Protein AF-A0A2H0VWZ8-F1 (afdb_monomer)

Sequence (139 aa):
MQAVLRQTRISPKKANLIAGLVRGKNVNEALNLLKFTPKKGAAILAKVIKSAAANATNNFKQDKSTLYIKEIIVTEGATYKRSMPASRGRTHPILKRNSHITVKVDVKISEDKKKKVAKKEAVAEEKAEKVEKEELTTN

Nearest PDB structures (foldseek):
  6buw-assembly1_RW  TM=9.656E-01  e=3.392E-14  Thermus thermophilus HB8
  7asm-assembly1_Q  TM=9.830E-01  e=4.281E-13  Staphylococcus aureus
  8rdw-assembly1_RF  TM=9.726E-01  e=4.844E-13  Psychrobacter urativorans
  8cvm-assembly1_r  TM=9.765E-01  e=7.945E-13  Cutibacterium acnes
  6eri-assembly1_AS  TM=9.591E-01  e=6.818E-11  Spinacia oleracea

pLDDT: mean 86.85, std 14.32, range [47.28, 97.06]

Secondary structure (DSSP, 8-state):
-EEEEEEESS-HHHHHHHHHHHTTSBHHHHHHHHHH--SHHHHHHHHHHHHHHHHHHHHH---TTTEEEEEEEEEE---EEEEEE-STT-EEEEEE--EEEEEEEEE---HHHHHHHHHHHHHHHHHHHHHHHHHTT--

Foldseek 3Di:
DKFKDPFAQDALVLLVVLQVVQAFAQLVVLLVVLVPDPGPSSVVVNVRSVVQLVCCCPPVVDDSRQKGWHDKDKAKDDWDWDWDADPPRDIDIDIRITIMIMTDIDGHDPVVVVVVVVVVVVVVVVVVVVVVVVVVVPD

Solvent-accessible surface area (backbone atoms only — not comparable to full-atom values): 7715 Å² total; per-residue (Å²): 84,70,31,76,50,72,73,37,94,40,46,34,70,66,39,44,61,56,47,62,78,37,50,69,32,43,46,66,60,34,46,56,55,31,72,73,42,97,48,77,49,28,63,54,48,45,53,48,52,51,48,26,52,51,52,34,31,72,78,66,70,46,60,67,88,48,28,24,27,70,43,69,50,62,41,80,36,77,61,46,81,41,82,39,85,44,80,92,88,38,72,46,81,45,73,55,45,14,13,28,42,40,39,31,39,42,73,63,77,54,68,68,58,55,54,51,50,54,52,50,53,53,55,48,53,60,48,52,59,50,54,60,57,56,64,70,71,75,117

Radius of gyration: 25.11 Å; Cα contacts (8 Å, |Δi|>4): 203; chains: 1; bounding box: 51×55×80 Å

Structure (mmCIF, N/CA/C/O backbone):
data_AF-A0A2H0VWZ8-F1
#
_entry.id   AF-A0A2H0VWZ8-F1
#
loop_
_atom_site.group_PDB
_atom_site.id
_atom_site.type_symbol
_atom_site.label_atom_id
_atom_site.label_alt_id
_atom_site.label_comp_id
_atom_site.label_asym_id
_atom_site.label_entity_id
_atom_site.label_seq_id
_atom_site.pdbx_PDB_ins_code
_atom_site.Cartn_x
_atom_site.Cartn_y
_atom_site.Cartn_z
_atom_site.occupancy
_atom_site.B_iso_or_equiv
_atom_site.auth_seq_id
_atom_site.auth_comp_id
_atom_site.auth_asym_id
_atom_site.auth_atom_id
_atom_site.pdbx_PDB_model_num
ATOM 1 N N . MET A 1 1 ? -2.639 4.530 14.024 1.00 86.56 1 MET A N 1
ATOM 2 C CA . MET A 1 1 ? -1.541 3.531 14.010 1.00 86.56 1 MET A CA 1
ATOM 3 C C . MET A 1 1 ? -1.037 3.314 12.586 1.00 86.56 1 MET A C 1
ATOM 5 O O . MET A 1 1 ? -1.824 3.480 11.662 1.00 86.56 1 MET A O 1
ATOM 9 N N . GLN A 1 2 ? 0.239 2.959 12.384 1.00 91.81 2 GLN A N 1
AT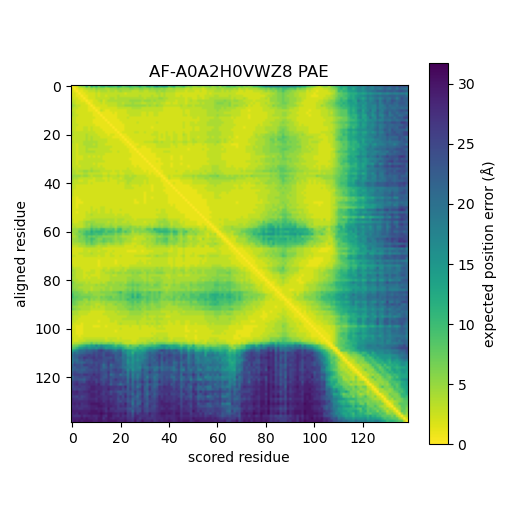OM 10 C CA . GLN A 1 2 ? 0.797 2.726 11.044 1.00 91.81 2 GLN A CA 1
ATOM 11 C C . GLN A 1 2 ? 1.554 1.398 10.917 1.00 91.81 2 GLN A C 1
ATOM 13 O O . GLN A 1 2 ? 2.119 0.901 11.888 1.00 91.81 2 GLN A O 1
ATOM 18 N N . ALA A 1 3 ? 1.588 0.849 9.704 1.00 95.94 3 ALA A N 1
ATOM 19 C CA . ALA A 1 3 ? 2.473 -0.242 9.306 1.00 95.94 3 ALA A CA 1
ATOM 20 C C . ALA A 1 3 ? 3.151 0.105 7.979 1.00 95.94 3 ALA A C 1
ATOM 22 O O . ALA A 1 3 ? 2.522 0.662 7.075 1.00 95.94 3 ALA A O 1
ATOM 23 N N . VAL A 1 4 ? 4.436 -0.229 7.867 1.00 96.12 4 VAL A N 1
ATOM 24 C CA . VAL A 1 4 ? 5.256 0.085 6.695 1.00 96.12 4 VAL A CA 1
ATOM 25 C C . VAL A 1 4 ? 5.865 -1.197 6.149 1.00 96.12 4 VAL A C 1
ATOM 27 O O . VAL A 1 4 ? 6.502 -1.949 6.880 1.00 96.12 4 VAL A O 1
ATOM 30 N N . LEU A 1 5 ? 5.712 -1.417 4.847 1.00 96.00 5 LEU A N 1
ATOM 31 C CA . LEU A 1 5 ? 6.407 -2.459 4.104 1.00 96.00 5 LEU A CA 1
ATOM 32 C C . LEU A 1 5 ? 7.390 -1.808 3.136 1.00 96.00 5 LEU A C 1
ATOM 34 O O . LEU A 1 5 ? 6.997 -1.044 2.250 1.00 96.00 5 LEU A O 1
ATOM 38 N N . ARG A 1 6 ? 8.678 -2.109 3.302 1.00 94.69 6 ARG A N 1
ATOM 39 C CA . ARG A 1 6 ? 9.750 -1.508 2.508 1.00 94.69 6 ARG A CA 1
ATOM 40 C C . ARG A 1 6 ? 10.276 -2.458 1.422 1.00 94.69 6 ARG A C 1
ATOM 42 O O . ARG A 1 6 ? 10.174 -3.670 1.563 1.00 94.69 6 ARG A O 1
ATOM 49 N N . GLN A 1 7 ? 10.780 -1.891 0.317 1.00 93.94 7 GLN A N 1
ATOM 50 C CA . GLN A 1 7 ? 11.390 -2.613 -0.816 1.00 93.94 7 GLN A CA 1
ATOM 51 C C . GLN A 1 7 ? 10.532 -3.762 -1.385 1.00 93.94 7 GLN A C 1
ATOM 53 O O . GLN A 1 7 ? 11.004 -4.859 -1.676 1.00 93.94 7 GLN A O 1
ATOM 58 N N . THR A 1 8 ? 9.246 -3.502 -1.614 1.00 94.56 8 THR A N 1
ATOM 59 C CA . THR A 1 8 ? 8.366 -4.488 -2.249 1.00 94.56 8 THR A CA 1
ATOM 60 C C . THR A 1 8 ? 8.628 -4.565 -3.753 1.00 94.56 8 THR A C 1
ATOM 62 O O . THR A 1 8 ? 8.635 -3.545 -4.441 1.00 94.56 8 THR A O 1
ATOM 65 N N . ARG A 1 9 ? 8.754 -5.787 -4.291 1.00 92.50 9 ARG A N 1
ATOM 66 C CA . ARG A 1 9 ? 8.909 -6.072 -5.733 1.00 92.50 9 ARG A CA 1
ATOM 67 C C . ARG A 1 9 ? 7.593 -5.909 -6.507 1.00 92.50 9 ARG A C 1
ATOM 69 O O . ARG A 1 9 ? 7.036 -6.872 -7.049 1.00 92.50 9 ARG A O 1
ATOM 76 N N . ILE A 1 10 ? 7.088 -4.679 -6.545 1.00 94.62 10 ILE A N 1
ATOM 77 C CA . ILE A 1 10 ? 5.944 -4.243 -7.345 1.00 94.62 10 ILE A CA 1
ATOM 78 C C . ILE A 1 10 ? 6.145 -2.784 -7.774 1.00 94.62 10 ILE A C 1
ATOM 80 O O . ILE A 1 10 ? 6.753 -1.989 -7.066 1.00 94.62 10 ILE A O 1
ATOM 84 N N . SER A 1 11 ? 5.637 -2.429 -8.956 1.00 94.75 11 SER A N 1
ATOM 85 C CA . SER A 1 11 ? 5.651 -1.034 -9.397 1.00 94.75 11 SER A CA 1
ATOM 86 C C . SER A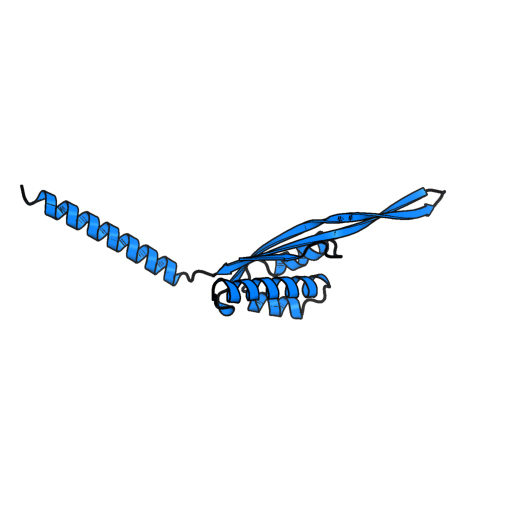 1 11 ? 4.661 -0.208 -8.561 1.00 94.75 11 SER A C 1
ATOM 88 O O . SER A 1 11 ? 3.520 -0.659 -8.394 1.00 94.75 11 SER A O 1
ATOM 90 N N . PRO A 1 12 ? 5.032 1.015 -8.132 1.00 95.75 12 PRO A N 1
ATOM 91 C CA . PRO A 1 12 ? 4.151 1.897 -7.366 1.00 95.75 12 PRO A CA 1
ATOM 92 C C . PRO A 1 12 ? 2.790 2.115 -8.032 1.00 95.75 12 PRO A C 1
ATOM 94 O O . PRO A 1 12 ? 1.765 2.031 -7.367 1.00 95.75 12 PRO A O 1
ATOM 97 N N . LYS A 1 13 ? 2.751 2.281 -9.363 1.00 95.00 13 LYS A N 1
ATOM 98 C CA . LYS A 1 13 ? 1.500 2.479 -10.119 1.00 95.00 13 LYS A CA 1
ATOM 99 C C . LYS A 1 13 ? 0.530 1.300 -9.971 1.00 95.00 13 LYS A C 1
ATOM 101 O O . LYS A 1 13 ? -0.659 1.500 -9.748 1.00 95.00 13 LYS A O 1
ATOM 106 N N . LYS A 1 14 ? 1.039 0.064 -10.048 1.00 94.25 14 LYS A N 1
ATOM 107 C CA . LYS A 1 14 ? 0.217 -1.155 -9.932 1.00 94.25 14 LYS A CA 1
ATOM 108 C C . LYS A 1 14 ? -0.306 -1.362 -8.508 1.00 94.25 14 LYS A C 1
ATOM 110 O O . LYS A 1 14 ? -1.414 -1.858 -8.340 1.00 94.25 14 LYS A O 1
ATOM 115 N N . ALA A 1 15 ? 0.484 -0.996 -7.500 1.00 95.75 15 ALA A N 1
ATOM 116 C CA . ALA A 1 15 ? 0.056 -1.047 -6.106 1.00 95.75 15 ALA A CA 1
ATOM 117 C C . ALA A 1 15 ? -0.950 0.072 -5.775 1.00 95.75 15 ALA A C 1
ATOM 119 O O . ALA A 1 15 ? -1.959 -0.203 -5.130 1.00 95.75 15 ALA A O 1
ATOM 120 N N . ASN A 1 16 ? -0.732 1.294 -6.276 1.00 95.44 16 ASN A N 1
ATOM 121 C CA . ASN A 1 16 ? -1.624 2.437 -6.048 1.00 95.44 16 ASN A CA 1
ATOM 122 C C . ASN A 1 16 ? -3.035 2.222 -6.593 1.00 95.44 16 ASN A C 1
ATOM 124 O O . ASN A 1 16 ? -3.996 2.613 -5.936 1.00 95.44 16 ASN A O 1
ATOM 128 N N . LEU A 1 17 ? -3.168 1.557 -7.743 1.00 94.88 17 LEU A N 1
ATOM 129 C CA . LEU A 1 17 ? -4.475 1.219 -8.311 1.00 94.88 17 LEU A CA 1
ATOM 130 C C . LEU A 1 17 ? -5.338 0.431 -7.316 1.00 94.88 17 LEU A C 1
ATOM 132 O O . LEU A 1 17 ? -6.511 0.732 -7.133 1.00 94.88 17 LEU A O 1
ATOM 136 N N . ILE A 1 18 ? -4.746 -0.550 -6.633 1.00 95.12 18 ILE A N 1
ATOM 137 C CA . ILE A 1 18 ? -5.462 -1.386 -5.661 1.00 95.12 18 ILE A CA 1
ATOM 138 C C . ILE A 1 18 ? -5.629 -0.642 -4.335 1.00 95.12 18 ILE A C 1
ATOM 140 O O . ILE A 1 18 ? -6.679 -0.740 -3.711 1.00 95.12 18 ILE A O 1
ATOM 144 N N . ALA A 1 19 ? -4.624 0.135 -3.917 1.00 95.44 19 ALA A N 1
ATOM 145 C CA . ALA A 1 19 ? -4.705 0.957 -2.713 1.00 95.44 19 ALA A CA 1
ATOM 146 C C . ALA A 1 19 ? -5.878 1.950 -2.765 1.00 95.44 19 ALA A C 1
ATOM 148 O O . ALA A 1 19 ? -6.522 2.178 -1.745 1.00 95.44 19 ALA A O 1
ATOM 149 N N . GLY A 1 20 ? -6.191 2.496 -3.946 1.00 94.75 20 GLY A N 1
ATOM 150 C CA . GLY A 1 20 ? -7.353 3.363 -4.150 1.00 94.75 20 GLY A CA 1
ATOM 151 C C . GLY A 1 20 ? -8.690 2.683 -3.843 1.00 94.75 20 GLY A C 1
ATOM 152 O O . GLY A 1 20 ? -9.564 3.321 -3.271 1.00 94.75 20 GLY A O 1
ATOM 153 N N . LEU A 1 21 ? -8.830 1.383 -4.128 1.00 93.12 21 LEU A N 1
ATOM 154 C CA . LEU A 1 21 ? -10.080 0.633 -3.920 1.00 93.12 21 LEU A CA 1
ATOM 155 C C . LEU A 1 21 ? -10.437 0.420 -2.443 1.00 93.12 21 LEU A C 1
ATOM 157 O O . LEU A 1 21 ? -11.602 0.201 -2.110 1.00 93.12 21 LEU A O 1
ATOM 161 N N . VAL A 1 22 ? -9.432 0.422 -1.566 1.00 95.38 22 VAL A N 1
ATOM 162 C CA . VAL A 1 22 ? -9.579 0.100 -0.137 1.00 95.38 22 VAL A CA 1
ATOM 163 C C . VAL A 1 22 ? -9.419 1.308 0.781 1.00 95.38 22 VAL A C 1
ATOM 165 O O . VAL A 1 22 ? -9.628 1.195 1.988 1.00 95.38 22 VAL A O 1
ATOM 168 N N . ARG A 1 23 ? -9.046 2.469 0.238 1.00 94.25 23 ARG A N 1
ATOM 169 C CA . ARG A 1 23 ? -8.872 3.696 1.018 1.00 94.25 23 ARG A CA 1
ATOM 170 C C . ARG A 1 23 ? -10.231 4.151 1.568 1.00 94.25 23 ARG A C 1
ATOM 172 O O . ARG A 1 23 ? -11.213 4.166 0.836 1.00 94.25 23 ARG A O 1
ATOM 179 N N . GLY A 1 24 ? -10.297 4.479 2.859 1.00 92.06 24 GLY A N 1
ATOM 180 C CA . GLY A 1 24 ? -11.532 4.911 3.529 1.00 92.06 24 GLY A CA 1
ATOM 181 C C . GLY A 1 24 ? -12.485 3.787 3.954 1.00 92.06 24 GLY A C 1
ATOM 182 O O . GLY A 1 24 ? -13.442 4.054 4.679 1.00 92.06 24 GLY A O 1
ATOM 183 N N . LYS A 1 25 ? -12.230 2.532 3.563 1.00 93.44 25 LYS A N 1
ATOM 184 C CA . LYS A 1 25 ? -13.059 1.384 3.959 1.00 93.44 25 LYS A CA 1
ATOM 185 C C . LYS A 1 25 ? -12.711 0.878 5.356 1.00 93.44 25 LYS A C 1
ATOM 187 O O . LYS A 1 25 ? -11.605 1.092 5.867 1.00 93.44 25 LYS A O 1
ATOM 192 N N . ASN A 1 26 ? -13.654 0.156 5.958 1.00 94.75 26 ASN A N 1
ATOM 193 C CA . ASN A 1 26 ? -13.402 -0.576 7.196 1.00 94.75 26 ASN A CA 1
ATOM 194 C C . ASN A 1 26 ? -12.383 -1.697 6.948 1.00 94.75 26 ASN A C 1
ATOM 196 O O . ASN A 1 26 ? -12.329 -2.273 5.860 1.00 94.75 26 ASN A O 1
ATOM 200 N N . VAL A 1 27 ? -11.587 -2.041 7.964 1.00 94.81 27 VAL A N 1
ATOM 201 C CA . VAL A 1 27 ? -10.507 -3.033 7.818 1.00 94.81 27 VAL A CA 1
ATOM 202 C C . VAL A 1 27 ? -11.038 -4.395 7.356 1.00 94.81 27 VAL A C 1
ATOM 204 O O . VAL A 1 27 ? -10.478 -4.984 6.432 1.00 94.81 27 VAL A O 1
ATOM 207 N N . ASN A 1 28 ? -12.136 -4.882 7.939 1.00 93.81 28 ASN A N 1
ATOM 208 C CA . ASN A 1 28 ? -12.719 -6.178 7.570 1.00 93.81 28 ASN A CA 1
ATOM 209 C C . ASN A 1 28 ? -13.240 -6.193 6.126 1.00 93.81 28 ASN A C 1
ATOM 211 O O . ASN A 1 28 ? -12.979 -7.133 5.377 1.00 93.81 28 ASN A O 1
ATOM 215 N N . GLU A 1 29 ? -13.924 -5.124 5.717 1.00 94.06 29 GLU A N 1
ATOM 216 C CA . GLU A 1 29 ? -14.426 -4.969 4.351 1.00 94.06 29 GLU A CA 1
ATOM 217 C C . GLU A 1 29 ? -13.270 -4.929 3.342 1.00 94.06 29 GLU A C 1
ATOM 219 O O . GLU A 1 29 ? -13.281 -5.642 2.337 1.00 94.06 29 GLU A O 1
ATOM 224 N N . ALA A 1 30 ? -12.224 -4.156 3.645 1.00 95.56 30 ALA A N 1
ATOM 225 C CA . ALA A 1 30 ? -11.030 -4.076 2.818 1.00 95.56 30 ALA A CA 1
ATOM 226 C C . ALA A 1 30 ? -10.334 -5.439 2.678 1.00 95.56 30 ALA A C 1
ATOM 228 O O . ALA A 1 30 ? -9.926 -5.808 1.578 1.00 95.56 30 ALA A O 1
ATOM 229 N N . LEU A 1 31 ? -10.217 -6.218 3.760 1.00 95.50 31 LEU A N 1
ATOM 230 C CA . LEU A 1 31 ? -9.617 -7.554 3.711 1.00 95.50 31 LEU A CA 1
ATOM 231 C C . LEU A 1 31 ? -10.425 -8.528 2.849 1.00 95.50 31 LEU A C 1
ATOM 233 O O . LEU A 1 31 ? -9.827 -9.303 2.100 1.00 95.50 31 LEU A O 1
ATOM 237 N N . ASN A 1 32 ? -11.754 -8.462 2.913 1.00 95.62 32 ASN A N 1
ATOM 238 C CA . ASN A 1 32 ? -12.627 -9.281 2.075 1.00 95.62 32 ASN A CA 1
ATOM 239 C C . ASN A 1 32 ? -12.482 -8.907 0.597 1.00 95.62 32 ASN A C 1
ATOM 241 O O . ASN A 1 32 ? -12.261 -9.781 -0.239 1.00 95.62 32 ASN A O 1
ATOM 245 N N . LEU A 1 33 ? -12.498 -7.612 0.275 1.00 95.75 33 LEU A N 1
ATOM 246 C CA . LEU A 1 33 ? -12.326 -7.134 -1.097 1.00 95.75 33 LEU A CA 1
ATOM 247 C C . LEU A 1 33 ? -10.965 -7.543 -1.681 1.00 95.75 33 LEU A C 1
ATOM 249 O O . LEU A 1 33 ? -10.878 -8.020 -2.814 1.00 95.75 33 LEU A O 1
ATOM 253 N N . LEU A 1 34 ? -9.891 -7.415 -0.897 1.00 95.56 34 LEU A N 1
ATOM 254 C CA . LEU A 1 34 ? -8.546 -7.796 -1.332 1.00 95.56 34 LEU A CA 1
ATOM 255 C C . LEU A 1 34 ? -8.385 -9.308 -1.519 1.00 95.56 34 LEU A C 1
ATOM 257 O O . LEU A 1 34 ? -7.576 -9.716 -2.349 1.00 95.56 34 LEU A O 1
ATOM 261 N N . LYS A 1 35 ? -9.146 -10.134 -0.789 1.00 95.62 35 LYS A N 1
ATOM 262 C CA . LYS A 1 35 ? -9.110 -11.598 -0.924 1.00 95.62 35 LYS A CA 1
ATOM 263 C C . LYS A 1 35 ? -9.561 -12.059 -2.313 1.00 95.62 35 LYS A C 1
ATOM 265 O O . LYS A 1 35 ? -8.982 -13.000 -2.844 1.00 95.62 35 LYS A O 1
ATOM 270 N N . PHE A 1 36 ? -10.546 -11.381 -2.902 1.00 95.06 36 PHE A N 1
ATOM 271 C CA . PHE A 1 36 ? -11.129 -11.748 -4.200 1.00 95.06 36 PHE A CA 1
ATOM 272 C C . PHE A 1 36 ? -10.611 -10.910 -5.376 1.00 95.06 36 PHE A C 1
ATOM 274 O O . PHE A 1 36 ? -11.013 -11.113 -6.518 1.00 95.06 36 PHE A O 1
ATOM 281 N N . THR A 1 37 ? -9.693 -9.973 -5.132 1.00 95.44 37 THR A N 1
ATOM 282 C CA . THR A 1 37 ? -9.108 -9.157 -6.201 1.00 95.44 37 THR A CA 1
ATOM 283 C C . THR A 1 37 ? -7.988 -9.935 -6.915 1.00 95.44 37 THR A C 1
ATOM 285 O O . THR A 1 37 ? -6.982 -10.258 -6.282 1.00 95.44 37 THR A O 1
ATOM 288 N N . PRO A 1 38 ? -8.046 -10.157 -8.245 1.00 93.75 38 PRO A N 1
ATOM 289 C CA . PRO A 1 38 ? -7.117 -11.039 -8.974 1.00 93.75 38 PRO A CA 1
ATOM 290 C C . PRO A 1 38 ? -5.729 -10.422 -9.244 1.00 93.75 38 PRO A C 1
ATOM 292 O O . PRO A 1 38 ? -4.999 -10.837 -10.144 1.00 93.75 38 PRO A O 1
ATOM 295 N N . LYS A 1 39 ? -5.339 -9.372 -8.516 1.00 94.69 39 LYS A N 1
ATOM 296 C CA . LYS A 1 39 ? -4.086 -8.641 -8.752 1.00 94.69 39 LYS A CA 1
ATOM 297 C C . LYS A 1 39 ? -3.062 -8.970 -7.669 1.00 94.69 39 LYS A C 1
ATOM 299 O O . LYS A 1 39 ? -3.361 -8.903 -6.484 1.00 94.69 39 LYS A O 1
ATOM 304 N N . LYS A 1 40 ? -1.798 -9.178 -8.063 1.00 91.94 40 LYS A N 1
ATOM 305 C CA . LYS A 1 40 ? -0.676 -9.465 -7.139 1.00 91.94 40 LYS A CA 1
ATOM 306 C C . LYS A 1 40 ? -0.569 -8.480 -5.966 1.00 91.94 40 LYS A C 1
ATOM 308 O O . LYS A 1 40 ? -0.251 -8.881 -4.850 1.00 91.94 40 LYS A O 1
ATOM 313 N N . GLY A 1 41 ? -0.812 -7.190 -6.214 1.00 93.38 41 GLY A N 1
ATOM 314 C CA . GLY A 1 41 ? -0.730 -6.167 -5.169 1.00 93.38 41 GLY A CA 1
ATOM 315 C C . GLY A 1 41 ? -1.771 -6.342 -4.058 1.00 93.38 41 GLY A C 1
ATOM 316 O O . GLY A 1 41 ? -1.523 -5.884 -2.948 1.00 93.38 41 GLY A O 1
ATOM 317 N N . ALA A 1 42 ? -2.871 -7.060 -4.308 1.00 95.69 42 ALA A N 1
ATOM 318 C CA . ALA A 1 42 ? -3.909 -7.299 -3.314 1.00 95.69 42 ALA A CA 1
ATOM 319 C C . ALA A 1 42 ? -3.416 -8.213 -2.187 1.00 95.69 42 ALA A C 1
ATOM 321 O O . ALA A 1 42 ? -3.551 -7.873 -1.014 1.00 95.69 42 ALA A O 1
ATOM 322 N N . ALA A 1 43 ? -2.729 -9.307 -2.533 1.00 95.12 43 ALA A N 1
ATOM 323 C CA . ALA A 1 43 ? -2.127 -10.207 -1.550 1.00 95.12 43 ALA A CA 1
ATOM 324 C C . ALA A 1 43 ? -1.073 -9.499 -0.681 1.00 95.12 43 ALA A C 1
ATOM 326 O O . ALA A 1 43 ? -0.961 -9.768 0.515 1.00 95.12 43 ALA A O 1
ATOM 327 N N . ILE A 1 44 ? -0.309 -8.575 -1.272 1.00 95.56 44 ILE A N 1
ATOM 328 C CA . ILE A 1 44 ? 0.700 -7.788 -0.554 1.00 95.56 44 ILE A CA 1
ATOM 329 C C . ILE A 1 44 ? 0.016 -6.804 0.400 1.00 95.56 44 ILE A C 1
ATOM 331 O O . ILE A 1 44 ? 0.321 -6.800 1.590 1.00 95.56 44 ILE A O 1
ATOM 335 N N . LEU A 1 45 ? -0.941 -6.012 -0.094 1.00 95.88 45 LEU A N 1
ATOM 336 C CA . LEU A 1 45 ? -1.680 -5.044 0.720 1.00 95.88 45 LEU A CA 1
ATOM 337 C C . LEU A 1 45 ? -2.443 -5.715 1.865 1.00 95.88 45 LEU A C 1
ATOM 339 O O . LEU A 1 45 ? -2.420 -5.207 2.982 1.00 95.88 45 LEU A O 1
ATOM 343 N N . ALA A 1 46 ? -3.043 -6.884 1.627 1.00 96.38 46 ALA A N 1
ATOM 344 C CA . ALA A 1 46 ? -3.742 -7.642 2.659 1.00 96.38 46 ALA A CA 1
ATOM 345 C C . ALA A 1 46 ? -2.820 -8.001 3.834 1.00 96.38 46 ALA A C 1
ATOM 347 O O . ALA A 1 46 ? -3.235 -7.911 4.988 1.00 96.38 46 ALA A O 1
ATOM 348 N N . LYS A 1 47 ? -1.555 -8.358 3.570 1.00 95.50 47 LYS A N 1
ATOM 349 C CA . LYS A 1 47 ? -0.567 -8.622 4.631 1.00 95.50 47 LYS A CA 1
ATOM 350 C C . LYS A 1 47 ? -0.255 -7.361 5.440 1.00 95.50 47 LYS A C 1
ATOM 352 O O . LYS A 1 47 ? -0.244 -7.420 6.667 1.00 95.50 47 LYS A O 1
ATOM 357 N N . VAL A 1 48 ? -0.054 -6.224 4.771 1.00 96.56 48 VAL A N 1
ATOM 358 C CA . VAL A 1 48 ? 0.266 -4.951 5.444 1.00 96.56 48 VAL A CA 1
ATOM 359 C C . VAL A 1 48 ? -0.912 -4.452 6.283 1.00 96.56 48 VAL A C 1
ATOM 361 O O . VAL A 1 48 ? -0.716 -4.045 7.422 1.00 96.56 48 VAL A O 1
ATOM 364 N N . ILE A 1 49 ? -2.141 -4.547 5.768 1.00 96.06 49 ILE A N 1
ATOM 365 C CA . ILE A 1 49 ? -3.355 -4.159 6.502 1.00 96.06 49 ILE A CA 1
ATOM 366 C C . ILE A 1 49 ? -3.570 -5.066 7.720 1.00 96.06 49 ILE A C 1
ATOM 368 O O . ILE A 1 49 ? -3.854 -4.562 8.804 1.00 96.06 49 ILE A O 1
ATOM 372 N N . LYS A 1 50 ? -3.372 -6.386 7.585 1.00 95.25 50 LYS A N 1
ATOM 373 C CA . LYS A 1 50 ? -3.425 -7.315 8.728 1.00 95.25 50 LYS A CA 1
ATOM 374 C C . LYS A 1 50 ? -2.405 -6.950 9.805 1.00 95.25 50 LYS A C 1
ATOM 376 O O . LYS A 1 50 ? -2.751 -6.944 10.982 1.00 95.25 50 LYS A O 1
ATOM 381 N N . SER A 1 51 ? -1.179 -6.609 9.407 1.00 95.69 51 SER A N 1
ATOM 382 C CA . SER A 1 51 ? -0.142 -6.148 10.336 1.00 95.69 51 SER A CA 1
ATOM 383 C C . SER A 1 51 ? -0.532 -4.831 11.015 1.00 95.69 51 SER A C 1
ATOM 385 O O . SER A 1 51 ? -0.437 -4.733 12.233 1.00 9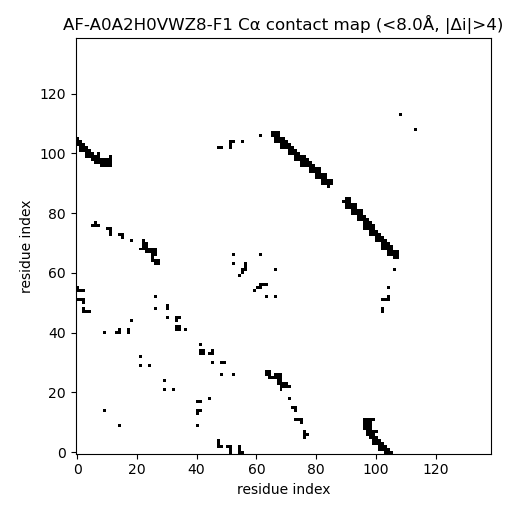5.69 51 SER A O 1
ATOM 387 N N . ALA A 1 52 ? -1.061 -3.853 10.272 1.00 95.25 52 ALA A N 1
ATOM 388 C CA . ALA A 1 52 ? -1.532 -2.590 10.844 1.00 95.25 52 ALA A CA 1
ATOM 389 C C . ALA A 1 52 ? -2.652 -2.798 11.877 1.00 95.25 52 ALA A C 1
ATOM 391 O O . ALA A 1 52 ? -2.630 -2.179 12.940 1.00 95.25 52 ALA A O 1
ATOM 392 N N . ALA A 1 53 ? -3.601 -3.692 11.586 1.00 94.12 53 ALA A N 1
ATOM 393 C CA . ALA A 1 53 ? -4.686 -4.036 12.499 1.00 94.12 53 ALA A CA 1
ATOM 394 C C . ALA A 1 53 ? -4.176 -4.751 13.760 1.00 94.12 53 ALA A C 1
ATOM 396 O O . ALA A 1 53 ? -4.602 -4.413 14.859 1.00 94.12 53 ALA A O 1
ATOM 397 N N . ALA A 1 54 ? -3.236 -5.692 13.619 1.00 93.75 54 ALA A N 1
ATOM 398 C CA . ALA A 1 54 ? -2.608 -6.368 14.757 1.00 93.75 54 ALA A CA 1
ATOM 399 C C . ALA A 1 54 ? -1.813 -5.392 15.643 1.00 93.75 54 ALA A C 1
ATOM 401 O O . ALA A 1 54 ? -1.865 -5.456 16.867 1.00 93.75 54 ALA A O 1
ATOM 402 N N . ASN A 1 55 ? -1.125 -4.432 15.029 1.00 94.56 55 ASN A N 1
ATOM 403 C CA . ASN A 1 55 ? -0.402 -3.396 15.755 1.00 94.56 55 ASN A CA 1
ATOM 404 C C . ASN A 1 55 ? -1.350 -2.479 16.545 1.00 94.56 55 ASN A C 1
ATOM 406 O O . ASN A 1 55 ? -1.041 -2.087 17.6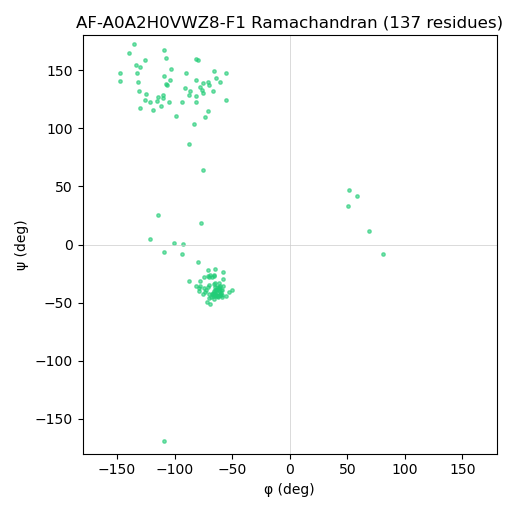69 1.00 94.56 55 ASN A O 1
ATOM 410 N N . ALA A 1 56 ? -2.507 -2.141 15.971 1.00 92.56 56 ALA A N 1
ATOM 411 C CA . ALA A 1 56 ? -3.528 -1.355 16.657 1.00 92.56 56 ALA A CA 1
ATOM 412 C C . ALA A 1 56 ? -4.136 -2.116 17.849 1.00 92.56 56 ALA A C 1
ATOM 414 O O . ALA A 1 56 ? -4.330 -1.531 18.915 1.00 92.56 56 ALA A O 1
ATOM 415 N N . THR A 1 57 ? -4.373 -3.424 17.704 1.00 91.50 57 THR A N 1
ATOM 416 C CA . THR A 1 57 ? -4.929 -4.244 18.790 1.00 91.50 57 THR A CA 1
ATOM 417 C C . THR A 1 57 ? -3.934 -4.448 19.921 1.00 91.50 57 THR A C 1
ATOM 419 O O . THR A 1 57 ? -4.302 -4.329 21.082 1.00 91.50 57 THR A O 1
ATOM 422 N N . ASN A 1 58 ? -2.668 -4.716 19.605 1.00 92.69 58 ASN A N 1
ATOM 423 C CA . ASN A 1 58 ? -1.682 -5.065 20.626 1.00 92.69 58 ASN A CA 1
ATOM 424 C C . ASN A 1 58 ? -1.231 -3.841 21.429 1.00 92.69 58 ASN A C 1
ATOM 426 O O . ASN A 1 58 ? -1.144 -3.912 22.650 1.00 92.69 58 ASN A O 1
ATOM 430 N N . ASN A 1 59 ? -0.991 -2.709 20.760 1.00 91.00 59 ASN A N 1
ATOM 431 C CA . ASN A 1 59 ? -0.426 -1.533 21.426 1.00 91.00 59 ASN A CA 1
ATOM 432 C C . ASN A 1 59 ? -1.494 -0.634 22.061 1.00 91.00 59 ASN A C 1
ATOM 434 O O . ASN A 1 59 ? -1.225 0.001 23.074 1.00 91.00 59 ASN A O 1
ATOM 438 N N . PHE A 1 60 ? -2.695 -0.564 21.479 1.00 84.94 60 PHE A N 1
ATOM 439 C CA . PHE A 1 60 ? -3.744 0.369 21.912 1.00 84.94 60 PHE A CA 1
ATOM 440 C C . PHE A 1 60 ? -5.040 -0.323 22.344 1.00 84.94 60 PHE A C 1
ATOM 442 O O . PHE A 1 60 ? -6.017 0.368 22.626 1.00 84.94 60 PHE A O 1
ATOM 449 N N . LYS A 1 61 ? -5.070 -1.666 22.382 1.00 87.25 61 LYS A N 1
ATOM 450 C CA . LYS A 1 61 ? -6.251 -2.473 22.753 1.00 87.25 61 LYS A CA 1
ATOM 451 C C . LYS A 1 61 ? -7.517 -2.067 21.983 1.00 87.25 61 LYS A C 1
ATOM 453 O O . LYS A 1 61 ? -8.620 -2.113 22.513 1.00 87.25 61 LYS A O 1
ATOM 458 N N . GLN A 1 62 ? -7.346 -1.633 20.734 1.00 86.69 62 GLN A N 1
ATOM 459 C CA . GLN A 1 62 ? -8.446 -1.202 19.873 1.00 86.69 62 GLN A CA 1
ATOM 460 C C . GLN A 1 62 ? -9.141 -2.406 19.234 1.00 86.69 62 GLN A C 1
ATOM 462 O O . GLN A 1 62 ? -8.482 -3.349 18.788 1.00 86.69 62 GLN A O 1
ATOM 467 N N . ASP A 1 63 ? -10.466 -2.337 19.112 1.00 87.69 63 ASP A N 1
ATOM 468 C CA . ASP A 1 63 ? -11.259 -3.383 18.470 1.00 87.69 63 ASP A CA 1
ATOM 469 C C . ASP A 1 63 ? -11.131 -3.349 16.947 1.00 87.69 63 ASP A C 1
ATOM 471 O O . ASP A 1 63 ? -11.379 -2.327 16.301 1.00 87.69 63 ASP A O 1
ATOM 475 N N . LYS A 1 64 ? -10.842 -4.509 16.345 1.00 84.12 64 LYS A N 1
ATOM 476 C CA . LYS A 1 64 ? -10.657 -4.658 14.887 1.00 84.12 64 LYS A CA 1
ATOM 477 C C . LYS A 1 64 ? -11.871 -4.223 14.065 1.00 84.12 64 LYS A C 1
ATOM 479 O O . LYS A 1 64 ? -11.704 -3.790 12.929 1.00 84.12 64 LYS A O 1
ATOM 484 N N . SER A 1 65 ? -13.076 -4.348 14.619 1.00 86.81 65 SER A N 1
ATOM 485 C CA . SER A 1 65 ? -14.339 -3.993 13.960 1.00 86.81 65 SER A CA 1
ATOM 486 C C . SER A 1 65 ? -14.522 -2.485 13.782 1.00 86.81 65 SER A C 1
ATOM 488 O O . SER A 1 65 ? -15.184 -2.063 12.837 1.00 86.81 65 SER A O 1
ATOM 490 N N . THR A 1 66 ? -13.920 -1.677 14.658 1.00 90.25 66 THR A N 1
ATOM 491 C CA . THR A 1 66 ? -14.051 -0.209 14.654 1.00 90.25 66 THR A CA 1
ATOM 492 C C . THR A 1 66 ? -12.947 0.493 13.862 1.00 90.25 66 THR A C 1
ATOM 494 O O . THR A 1 66 ? -13.013 1.703 13.627 1.00 90.25 66 THR A O 1
ATOM 497 N N . LEU A 1 67 ? -11.932 -0.262 13.430 1.00 92.12 67 LEU A N 1
ATOM 498 C CA . LEU A 1 67 ? -10.811 0.258 12.662 1.00 92.12 67 LEU A CA 1
ATOM 499 C C . LEU A 1 67 ? -11.190 0.474 11.198 1.00 92.12 67 LEU A C 1
ATOM 501 O O . LEU A 1 67 ? -11.736 -0.405 10.520 1.00 92.12 67 LEU A O 1
ATOM 505 N N . TYR A 1 68 ? -10.780 1.625 10.679 1.00 94.44 68 TYR A N 1
ATOM 506 C CA . TYR A 1 68 ? -10.857 1.941 9.262 1.00 94.44 68 TYR A CA 1
ATOM 507 C C . TYR A 1 68 ? -9.493 2.356 8.719 1.00 94.44 68 TYR A C 1
ATOM 509 O O . TYR A 1 68 ? -8.574 2.747 9.447 1.00 94.44 68 TYR A O 1
ATOM 517 N N . ILE A 1 69 ? -9.350 2.241 7.403 1.00 95.69 69 ILE A N 1
ATOM 518 C CA . ILE A 1 69 ? -8.139 2.635 6.696 1.00 95.69 69 ILE A CA 1
ATOM 519 C C . ILE A 1 69 ? -8.210 4.138 6.433 1.00 95.69 69 ILE A C 1
ATOM 521 O O . ILE A 1 69 ? -8.907 4.585 5.521 1.00 95.69 69 ILE A O 1
ATOM 525 N N . LYS A 1 70 ? -7.453 4.912 7.214 1.00 94.50 70 LYS A N 1
ATOM 526 C CA . LYS A 1 70 ? -7.361 6.368 7.063 1.00 94.50 70 LYS A CA 1
ATOM 527 C C . LYS A 1 70 ? -6.582 6.750 5.817 1.00 94.50 70 LYS A C 1
ATOM 529 O O . LYS A 1 70 ? -7.038 7.555 5.016 1.00 94.50 70 LYS A O 1
ATOM 534 N N . GLU A 1 71 ? -5.404 6.160 5.646 1.00 94.69 71 GLU A N 1
ATOM 535 C CA . GLU A 1 71 ? -4.499 6.536 4.567 1.00 94.69 71 GLU A CA 1
ATOM 536 C C . GLU A 1 71 ? -3.695 5.329 4.088 1.00 94.69 71 GLU A C 1
ATOM 538 O O . GLU A 1 71 ? -3.234 4.507 4.883 1.00 94.69 71 GLU A O 1
ATOM 543 N N . ILE A 1 72 ? -3.499 5.241 2.773 1.00 96.81 72 ILE A N 1
ATOM 544 C CA . ILE A 1 72 ? -2.528 4.330 2.166 1.00 96.81 72 ILE A CA 1
ATOM 545 C C . ILE A 1 72 ? -1.683 5.137 1.198 1.00 96.81 72 ILE A C 1
ATOM 547 O O . ILE A 1 72 ? -2.202 5.648 0.198 1.00 96.81 72 ILE A O 1
ATOM 551 N N . ILE A 1 73 ? -0.389 5.191 1.491 1.00 96.25 73 ILE A N 1
ATOM 552 C CA . ILE A 1 73 ? 0.623 5.864 0.687 1.00 96.25 73 ILE A CA 1
ATOM 553 C C . ILE A 1 73 ? 1.500 4.789 0.053 1.00 96.25 73 ILE A C 1
ATOM 555 O O . ILE A 1 73 ? 2.017 3.910 0.746 1.00 96.25 73 ILE A O 1
ATOM 559 N N . VAL A 1 74 ? 1.685 4.868 -1.262 1.00 96.75 74 VAL A N 1
ATOM 560 C CA . VAL A 1 74 ? 2.660 4.043 -1.978 1.00 96.75 74 VAL A CA 1
ATOM 561 C C . VAL A 1 74 ? 3.678 4.960 -2.633 1.00 96.75 74 VAL A C 1
ATOM 563 O O . VAL A 1 74 ? 3.332 5.725 -3.534 1.00 96.75 74 VAL A O 1
ATOM 566 N N . THR A 1 75 ? 4.929 4.861 -2.199 1.00 96.50 75 THR A N 1
ATOM 567 C CA . THR A 1 75 ? 6.045 5.629 -2.757 1.00 96.50 75 THR A CA 1
ATOM 568 C C . THR A 1 75 ? 6.958 4.741 -3.595 1.00 96.50 75 THR A C 1
ATOM 570 O O . THR A 1 75 ? 6.936 3.506 -3.506 1.00 96.50 75 THR A O 1
ATOM 573 N N . GLU A 1 76 ? 7.748 5.369 -4.463 1.00 94.81 76 GLU A N 1
ATOM 574 C CA . GLU A 1 76 ? 8.800 4.679 -5.203 1.00 94.81 76 GLU A CA 1
ATOM 575 C C . GLU A 1 76 ? 9.947 4.287 -4.265 1.00 94.81 76 GLU A C 1
ATOM 577 O O . GLU A 1 76 ? 10.299 5.025 -3.349 1.00 94.81 76 GLU A O 1
ATOM 582 N N . GLY A 1 77 ? 10.491 3.088 -4.469 1.00 94.19 77 GLY A N 1
ATOM 583 C CA . GLY A 1 77 ? 11.692 2.617 -3.787 1.00 94.19 77 GLY A CA 1
ATOM 584 C C . GLY A 1 77 ? 12.888 2.535 -4.728 1.00 94.19 77 GLY A C 1
ATOM 585 O O . GLY A 1 77 ? 12.839 2.979 -5.873 1.00 94.19 77 GLY A O 1
ATOM 586 N N . ALA A 1 78 ? 13.963 1.902 -4.258 1.00 95.06 78 ALA A N 1
ATOM 587 C CA . ALA A 1 78 ? 15.162 1.693 -5.065 1.00 95.06 78 ALA A CA 1
ATOM 588 C C . ALA A 1 78 ? 14.830 0.966 -6.382 1.00 95.06 78 ALA A C 1
ATOM 590 O O . ALA A 1 78 ? 14.259 -0.130 -6.371 1.00 95.06 78 ALA A O 1
ATOM 591 N N . THR A 1 79 ? 15.209 1.575 -7.506 1.00 95.62 79 THR A N 1
ATOM 592 C CA . THR A 1 79 ? 14.974 1.041 -8.850 1.00 95.62 79 THR A CA 1
ATOM 593 C C . THR A 1 79 ? 16.271 0.493 -9.421 1.00 95.62 79 THR A C 1
ATOM 595 O O . THR A 1 79 ? 17.253 1.217 -9.572 1.00 95.62 79 THR A O 1
ATOM 598 N N . TYR A 1 80 ? 16.268 -0.787 -9.794 1.00 93.81 80 TYR A N 1
ATOM 599 C CA . TYR A 1 80 ? 17.424 -1.395 -10.444 1.00 93.81 80 TYR A CA 1
ATOM 600 C C . TYR A 1 80 ? 17.380 -1.167 -11.954 1.00 93.81 80 TYR A C 1
ATOM 602 O O . TYR A 1 80 ? 16.363 -1.435 -12.600 1.00 93.81 80 TYR A O 1
ATOM 610 N N . LYS A 1 81 ? 18.503 -0.722 -12.520 1.00 94.38 81 LYS A N 1
ATOM 611 C CA . LYS A 1 81 ? 18.695 -0.571 -13.966 1.00 94.38 81 LYS A CA 1
ATOM 612 C C . LYS A 1 81 ? 19.287 -1.863 -14.546 1.00 94.38 81 LYS A C 1
ATOM 614 O O . LYS A 1 81 ? 20.189 -2.456 -13.953 1.00 94.38 81 LYS A O 1
ATOM 619 N N . ARG A 1 82 ? 18.753 -2.332 -15.671 1.00 95.38 82 ARG A N 1
ATOM 620 C CA . ARG A 1 82 ? 19.280 -3.437 -16.490 1.00 95.38 82 ARG A CA 1
ATOM 621 C C . ARG A 1 82 ? 19.283 -2.982 -17.946 1.00 95.38 82 ARG A C 1
ATOM 623 O O . ARG A 1 82 ? 18.418 -2.199 -18.320 1.00 95.38 82 ARG A O 1
ATOM 630 N N . SER A 1 83 ? 20.224 -3.441 -18.752 1.00 95.69 83 SER A N 1
ATOM 631 C CA . SER A 1 83 ? 20.238 -3.199 -20.195 1.00 95.69 83 SER A CA 1
ATOM 632 C C . SER A 1 83 ? 19.487 -4.309 -20.928 1.00 95.69 83 SER A C 1
ATOM 634 O O . SER A 1 83 ? 19.476 -5.459 -20.490 1.00 95.69 83 SER A O 1
ATOM 636 N N . MET A 1 84 ? 18.845 -3.959 -22.039 1.00 96.56 84 MET A N 1
ATOM 637 C CA . MET A 1 84 ? 18.305 -4.901 -23.013 1.00 96.56 84 MET A CA 1
ATOM 638 C C . MET A 1 84 ? 18.861 -4.542 -24.392 1.00 96.56 84 MET A C 1
ATOM 640 O O . MET A 1 84 ? 18.711 -3.384 -24.801 1.00 96.56 84 MET A O 1
ATOM 644 N N . PRO A 1 85 ? 19.512 -5.485 -25.095 1.00 96.44 85 PRO A N 1
ATOM 645 C CA . PRO A 1 85 ? 20.004 -5.237 -26.443 1.00 96.44 85 PRO A CA 1
ATOM 646 C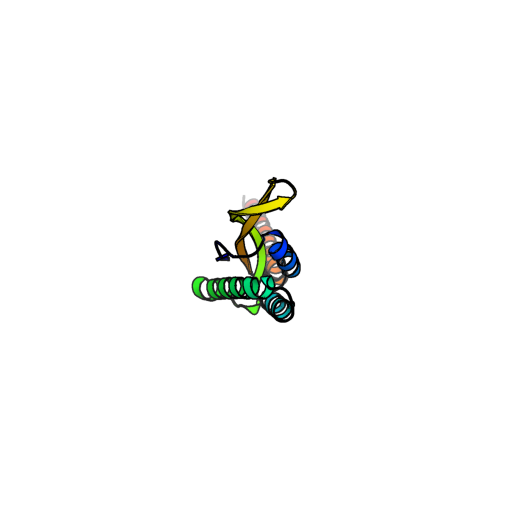 C . PRO A 1 85 ? 18.831 -4.965 -27.393 1.00 96.44 85 PRO A C 1
ATOM 648 O O . PRO A 1 85 ? 17.757 -5.552 -27.258 1.00 96.44 85 PRO A O 1
ATOM 651 N N . ALA A 1 86 ? 19.040 -4.055 -28.340 1.00 95.81 86 ALA A N 1
ATOM 652 C CA . ALA A 1 86 ? 18.064 -3.638 -29.338 1.00 95.81 86 ALA A CA 1
ATOM 653 C C . ALA A 1 86 ? 18.703 -3.562 -30.737 1.00 95.81 86 ALA A C 1
ATOM 655 O O . ALA A 1 86 ? 19.914 -3.714 -30.905 1.00 95.81 86 ALA A O 1
ATOM 656 N N . SER A 1 87 ? 17.880 -3.332 -31.764 1.00 96.06 87 SER A N 1
ATOM 657 C CA . SER A 1 87 ? 18.323 -3.299 -33.164 1.00 96.06 87 SER A CA 1
ATOM 658 C C . SER A 1 87 ? 19.454 -2.290 -33.407 1.00 96.06 87 SER A C 1
ATOM 660 O O . SER A 1 87 ? 19.450 -1.206 -32.817 1.00 96.06 87 SER A O 1
ATOM 662 N N . ARG A 1 88 ? 20.349 -2.601 -34.357 1.00 95.62 88 ARG A N 1
ATOM 663 C CA . ARG A 1 88 ? 21.443 -1.718 -34.814 1.00 95.62 88 ARG A CA 1
ATOM 664 C C . ARG A 1 88 ? 22.412 -1.303 -33.691 1.00 95.62 88 ARG A C 1
ATOM 666 O O . ARG A 1 88 ? 22.773 -0.135 -33.595 1.00 95.62 88 ARG A O 1
ATOM 673 N N . GLY A 1 89 ? 22.784 -2.237 -32.811 1.00 95.38 89 GLY A N 1
ATOM 674 C CA . GLY A 1 89 ? 23.733 -1.987 -31.713 1.00 95.38 89 GLY A CA 1
ATOM 675 C C . GLY A 1 89 ? 23.206 -1.066 -30.603 1.00 95.38 89 GLY A C 1
ATOM 676 O O . GLY A 1 89 ? 23.974 -0.609 -29.760 1.00 95.38 89 GLY A O 1
ATOM 677 N N . ARG A 1 90 ? 21.901 -0.765 -30.586 1.00 96.38 90 ARG A N 1
ATOM 678 C CA . ARG A 1 90 ? 21.284 0.078 -29.553 1.00 96.38 90 ARG A CA 1
ATOM 679 C C . ARG A 1 90 ? 21.026 -0.721 -28.276 1.00 96.38 90 ARG A C 1
ATOM 681 O O . ARG A 1 90 ? 20.899 -1.940 -28.300 1.00 96.38 90 ARG A O 1
ATOM 688 N N . THR A 1 91 ? 20.897 -0.018 -27.153 1.00 96.62 91 THR A N 1
ATOM 689 C CA . THR A 1 91 ? 20.531 -0.607 -25.857 1.00 96.62 91 THR A CA 1
ATOM 690 C C . THR A 1 91 ? 19.395 0.186 -25.222 1.00 96.62 91 THR A C 1
ATOM 692 O O . THR A 1 91 ? 19.468 1.410 -25.123 1.00 96.62 91 THR A O 1
ATOM 695 N N . HIS A 1 92 ? 18.360 -0.509 -24.748 1.00 96.69 92 HIS A N 1
ATOM 696 C CA . HIS A 1 92 ? 17.272 0.088 -23.973 1.00 96.69 92 HIS A CA 1
ATOM 697 C C . HIS A 1 92 ? 17.402 -0.243 -22.479 1.00 96.69 92 HIS A C 1
ATOM 699 O O . HIS A 1 92 ? 17.757 -1.369 -22.123 1.00 96.69 92 HIS A O 1
ATOM 705 N N . PRO A 1 93 ? 17.097 0.700 -21.571 1.00 95.62 93 PRO A N 1
ATOM 706 C CA . PRO A 1 93 ? 17.093 0.426 -20.141 1.00 95.62 93 PRO A CA 1
ATOM 707 C C . PRO A 1 93 ? 15.785 -0.250 -19.697 1.00 95.62 93 PRO A C 1
ATOM 709 O O . PRO A 1 93 ? 14.690 0.272 -19.889 1.00 95.62 93 PRO A O 1
ATOM 712 N N . ILE A 1 94 ? 15.896 -1.378 -18.999 1.00 95.44 94 ILE A N 1
ATOM 713 C CA . ILE A 1 94 ? 14.820 -1.981 -18.210 1.00 95.44 94 ILE A CA 1
ATOM 714 C C . ILE A 1 94 ? 14.943 -1.502 -16.761 1.00 95.44 94 ILE A C 1
ATOM 716 O O . ILE A 1 94 ? 15.944 -1.748 -16.084 1.00 95.44 94 ILE A O 1
ATOM 720 N N . LEU A 1 95 ? 13.876 -0.887 -16.251 1.00 94.62 95 LEU A N 1
ATOM 721 C CA . LEU A 1 95 ? 13.775 -0.448 -14.860 1.00 94.62 95 LEU A CA 1
ATOM 722 C C . LEU A 1 95 ? 12.990 -1.469 -14.027 1.00 94.62 95 LEU A C 1
ATOM 724 O O . LEU A 1 95 ? 11.773 -1.612 -14.168 1.00 94.62 95 LEU A O 1
ATOM 728 N N . LYS A 1 96 ? 13.668 -2.171 -13.114 1.00 94.50 96 LYS A N 1
ATOM 729 C CA . LYS A 1 96 ? 13.022 -3.030 -12.111 1.00 94.50 96 LYS A CA 1
ATOM 730 C C . LYS A 1 96 ? 12.686 -2.180 -10.884 1.00 94.50 96 LYS A C 1
ATOM 732 O O . LYS A 1 96 ? 13.486 -2.064 -9.958 1.00 94.50 96 LYS A O 1
ATOM 737 N N . ARG A 1 97 ? 11.510 -1.551 -10.929 1.00 95.25 97 ARG A N 1
ATOM 738 C CA . ARG A 1 97 ? 11.012 -0.649 -9.880 1.00 95.25 97 ARG A CA 1
ATOM 739 C C . ARG A 1 97 ? 10.534 -1.418 -8.650 1.00 95.25 97 ARG A C 1
ATOM 741 O O . ARG A 1 97 ? 9.828 -2.420 -8.793 1.00 95.25 97 ARG A O 1
ATOM 748 N N . ASN A 1 98 ? 10.863 -0.894 -7.476 1.00 96.12 98 ASN A N 1
ATOM 749 C CA . ASN A 1 98 ? 10.307 -1.320 -6.195 1.00 96.12 98 ASN A CA 1
ATOM 750 C C . ASN A 1 98 ? 9.379 -0.235 -5.632 1.00 96.12 98 ASN A C 1
ATOM 752 O O . ASN A 1 98 ? 9.389 0.909 -6.092 1.00 96.12 98 ASN A O 1
ATOM 756 N N . SER A 1 99 ? 8.603 -0.586 -4.611 1.00 96.50 99 SER A N 1
ATOM 757 C CA . SER A 1 99 ? 7.748 0.356 -3.890 1.00 96.50 99 SER A CA 1
ATOM 758 C C . SER A 1 99 ? 7.870 0.208 -2.378 1.00 96.50 99 SER A C 1
ATOM 760 O O . SER A 1 99 ? 8.133 -0.885 -1.867 1.00 96.50 99 SER A O 1
ATOM 762 N N . HIS A 1 100 ? 7.584 1.291 -1.666 1.00 96.25 100 HIS A N 1
ATOM 763 C CA . HIS A 1 100 ? 7.301 1.277 -0.236 1.00 96.25 100 HIS A CA 1
ATOM 764 C C . HIS A 1 100 ? 5.812 1.519 -0.020 1.00 96.25 100 HIS A C 1
ATOM 766 O O . HIS A 1 100 ? 5.215 2.340 -0.711 1.00 96.25 100 HIS A O 1
ATOM 772 N N . ILE A 1 101 ? 5.207 0.786 0.908 1.00 96.88 101 ILE A N 1
ATOM 773 C CA . ILE A 1 101 ? 3.780 0.881 1.214 1.00 96.88 101 ILE A CA 1
ATOM 774 C C . ILE A 1 101 ? 3.644 1.258 2.682 1.00 96.88 101 ILE A C 1
ATOM 776 O O . ILE A 1 101 ? 4.109 0.520 3.549 1.00 96.88 101 ILE A O 1
ATOM 780 N N . THR A 1 102 ? 2.972 2.368 2.950 1.00 97.06 102 THR A N 1
ATOM 781 C CA . THR A 1 102 ? 2.620 2.815 4.297 1.00 97.06 102 THR A CA 1
ATOM 782 C C . THR A 1 102 ? 1.107 2.792 4.431 1.00 97.06 102 THR A C 1
ATOM 784 O O . THR A 1 102 ? 0.400 3.426 3.649 1.00 97.06 102 THR A O 1
ATOM 787 N N . VAL A 1 103 ? 0.608 2.064 5.426 1.00 97.00 103 VAL A N 1
ATOM 788 C CA . VAL A 1 103 ? -0.817 1.981 5.754 1.00 97.00 103 VAL A CA 1
ATOM 789 C C . VAL A 1 103 ? -1.025 2.603 7.122 1.00 97.00 103 VAL A C 1
ATOM 791 O O . VAL A 1 103 ? -0.375 2.194 8.084 1.00 97.00 103 VAL A O 1
ATOM 794 N N . LYS A 1 104 ? -1.945 3.562 7.217 1.00 96.12 104 LYS A N 1
ATOM 795 C CA . LYS A 1 104 ? -2.410 4.137 8.477 1.00 96.12 104 LYS A CA 1
ATOM 796 C C . LYS A 1 104 ? -3.847 3.706 8.737 1.00 96.12 104 LYS A C 1
ATOM 798 O O . LYS A 1 104 ? -4.728 3.913 7.902 1.00 96.12 104 LYS A O 1
ATOM 803 N N . VAL A 1 105 ? -4.069 3.134 9.913 1.00 95.06 105 VAL A N 1
ATOM 804 C CA . VAL A 1 105 ? -5.393 2.789 10.436 1.00 95.06 105 VAL A CA 1
ATOM 805 C C . VAL A 1 105 ? -5.736 3.713 11.591 1.00 95.06 105 VAL A C 1
ATOM 807 O O . VAL A 1 105 ? -4.853 4.118 12.357 1.00 95.06 105 VAL A O 1
ATOM 810 N N . ASP A 1 106 ? -7.009 4.055 11.692 1.00 92.88 106 ASP A N 1
ATOM 811 C CA . ASP A 1 106 ? -7.541 4.923 12.735 1.00 92.88 106 ASP A CA 1
ATOM 812 C C . ASP A 1 106 ? -8.895 4.381 13.203 1.00 92.88 106 ASP A C 1
ATOM 814 O O . ASP A 1 106 ? -9.483 3.502 12.561 1.00 92.88 106 ASP A O 1
ATOM 818 N N . VAL A 1 107 ? -9.371 4.866 14.344 1.00 91.19 107 VAL A N 1
ATOM 819 C CA . VAL A 1 107 ? -10.658 4.444 14.905 1.00 91.19 107 VAL A CA 1
ATOM 820 C C . VAL A 1 107 ? -11.757 5.308 14.315 1.00 91.19 107 VAL A C 1
ATOM 822 O O . VAL A 1 107 ? -11.679 6.538 14.341 1.00 91.19 107 VAL A O 1
ATOM 825 N N . LYS A 1 108 ? -12.807 4.679 13.785 1.00 82.62 108 LYS A N 1
ATOM 826 C CA . LYS A 1 108 ? -13.959 5.420 13.279 1.00 82.62 108 LYS A CA 1
ATOM 827 C C . LYS A 1 108 ? -14.743 5.943 14.480 1.00 82.62 108 LYS A C 1
ATOM 829 O O . LYS A 1 108 ? -15.346 5.171 15.220 1.00 82.62 108 LYS A O 1
ATOM 834 N N . ILE A 1 109 ? -14.711 7.253 14.704 1.00 76.00 109 ILE A N 1
ATOM 835 C CA . ILE A 1 109 ? -15.534 7.885 15.738 1.00 76.00 109 ILE A CA 1
ATOM 836 C C . ILE A 1 109 ? -16.979 7.838 15.235 1.00 76.00 109 ILE A C 1
ATOM 838 O O . ILE A 1 109 ? -17.290 8.442 14.209 1.00 76.00 109 ILE A O 1
ATOM 842 N N . SER A 1 110 ? -17.849 7.094 15.920 1.00 67.88 110 SER A N 1
ATOM 843 C CA . SER A 1 110 ? -19.284 7.100 15.628 1.00 67.88 110 SER A CA 1
ATOM 844 C C . SER A 1 110 ? -19.846 8.512 15.822 1.00 67.88 110 SER A C 1
ATOM 846 O O . SER A 1 110 ? -19.471 9.214 16.767 1.00 67.88 110 SER A O 1
ATOM 848 N N . GLU A 1 111 ? -20.750 8.949 14.943 1.00 63.03 111 GLU A N 1
ATOM 849 C CA . GLU A 1 111 ? -21.358 10.285 15.039 1.00 63.03 111 GLU A CA 1
ATOM 850 C C . GLU A 1 111 ? -22.084 10.513 16.376 1.00 63.03 111 GLU A C 1
ATOM 852 O O . GLU A 1 111 ? -22.145 11.639 16.867 1.00 63.03 111 GLU A O 1
ATOM 857 N N . ASP A 1 112 ? -22.513 9.437 17.040 1.00 57.12 112 ASP A N 1
ATOM 858 C CA . ASP A 1 112 ? -23.087 9.464 18.388 1.00 57.12 112 ASP A CA 1
ATOM 859 C C . ASP A 1 112 ? -22.121 10.000 19.454 1.00 57.12 112 ASP A C 1
ATOM 861 O O . ASP A 1 112 ? -22.547 10.670 20.397 1.00 57.12 112 ASP A O 1
ATOM 865 N N . LYS A 1 113 ? -20.806 9.759 19.315 1.00 55.88 113 LYS A N 1
ATOM 866 C CA . LYS A 1 113 ? -19.800 10.356 20.207 1.00 55.88 113 LYS A CA 1
ATOM 867 C C . LYS A 1 113 ? -19.592 11.837 19.902 1.00 55.88 113 LYS A C 1
ATOM 86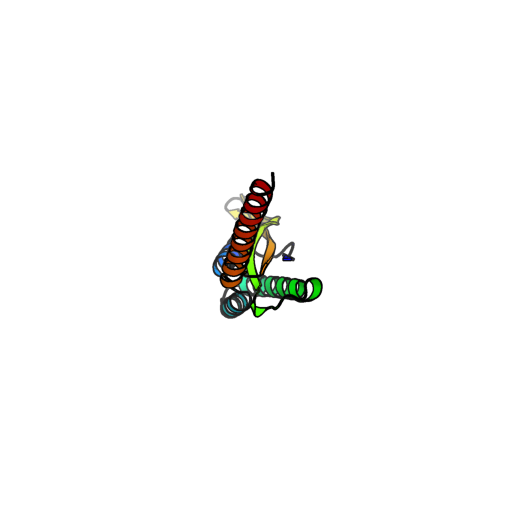9 O O . LYS A 1 113 ? -19.478 12.608 20.846 1.00 55.88 113 LYS A O 1
ATOM 874 N N . LYS A 1 114 ? -19.625 12.256 18.630 1.00 56.88 114 LYS A N 1
ATOM 875 C CA . LYS A 1 114 ? -19.570 13.685 18.261 1.00 56.88 114 LYS A CA 1
ATOM 876 C C . LYS A 1 114 ? -20.773 14.457 18.810 1.00 56.88 114 LYS A C 1
ATOM 878 O O . LYS A 1 114 ? -20.579 15.499 19.420 1.00 56.88 114 LYS A O 1
ATOM 883 N N . LYS A 1 115 ? -21.992 13.910 18.698 1.00 56.91 115 LYS A N 1
ATOM 884 C CA . LYS A 1 115 ? -23.207 14.515 19.280 1.00 56.91 115 LYS A CA 1
ATOM 885 C C . LYS A 1 115 ? -23.173 14.560 20.811 1.00 56.91 115 LYS A C 1
ATOM 887 O O . LYS A 1 115 ? -23.641 15.533 21.390 1.00 56.91 115 LYS A O 1
ATOM 892 N N . LYS A 1 116 ? -22.613 13.543 21.482 1.00 56.34 116 LYS A N 1
ATOM 893 C CA . LYS A 1 116 ? -22.444 13.539 22.950 1.00 56.34 116 LYS A CA 1
ATOM 894 C C . LYS A 1 116 ? -21.376 14.516 23.446 1.00 56.34 116 LYS A C 1
ATOM 896 O O . LYS A 1 116 ? -21.568 15.088 24.512 1.00 56.34 116 LYS A O 1
ATOM 901 N N . VAL A 1 117 ? -20.275 14.691 22.713 1.00 64.88 117 VAL A N 1
ATOM 902 C CA . VAL A 1 117 ? -19.227 15.671 23.049 1.00 64.88 117 VAL A CA 1
ATOM 903 C C . VAL A 1 117 ? -19.748 17.091 22.823 1.00 64.88 117 VAL A C 1
ATOM 905 O O . VAL A 1 117 ? -19.708 17.877 23.758 1.00 64.88 117 VAL A O 1
ATOM 908 N N . ALA A 1 118 ? -20.411 17.353 21.690 1.00 68.62 118 ALA A N 1
ATOM 909 C CA . ALA A 1 118 ? -21.065 18.638 21.428 1.00 68.62 118 ALA A CA 1
ATOM 910 C C . ALA A 1 118 ? -22.177 18.967 22.448 1.00 68.62 118 ALA A C 1
ATOM 912 O O . ALA A 1 118 ? -22.276 20.097 22.907 1.00 68.62 118 ALA A O 1
ATOM 913 N N . LYS A 1 119 ? -22.985 17.980 22.878 1.00 64.00 119 LYS A N 1
ATOM 914 C CA . LYS A 1 119 ? -23.952 18.174 23.981 1.00 64.00 119 LYS A CA 1
ATOM 915 C C . LYS A 1 119 ? -23.277 18.444 25.327 1.00 64.00 119 LYS A C 1
ATOM 917 O O . LYS A 1 119 ? -23.848 19.155 26.140 1.00 64.00 119 LYS A O 1
ATOM 922 N N . LYS A 1 120 ? -22.109 17.854 25.601 1.00 64.88 120 LYS A N 1
ATOM 923 C CA . LYS A 1 120 ? -21.366 18.093 26.849 1.00 64.88 120 LYS A CA 1
ATOM 924 C C . LYS A 1 120 ? -20.722 19.476 26.878 1.00 64.88 120 LYS A C 1
ATOM 926 O O . LYS A 1 120 ? -20.741 20.095 27.932 1.00 64.88 120 LYS A O 1
ATOM 931 N N . GLU A 1 121 ? -20.182 19.930 25.751 1.00 66.12 121 GLU A N 1
ATOM 932 C CA . GLU A 1 121 ? -19.605 21.270 25.594 1.00 66.12 121 GLU A CA 1
ATOM 933 C C . GLU A 1 121 ? -20.698 22.346 25.694 1.00 66.12 121 GLU A C 1
ATOM 935 O O . GLU A 1 121 ? -20.560 23.259 26.500 1.00 66.12 121 GLU A O 1
ATOM 940 N N . ALA A 1 122 ? -21.854 22.153 25.045 1.00 69.44 122 ALA A N 1
ATOM 941 C CA . ALA A 1 122 ? -22.997 23.065 25.176 1.00 69.44 122 ALA A CA 1
ATOM 942 C C . ALA A 1 122 ? -23.549 23.152 26.616 1.00 69.44 122 ALA A C 1
ATOM 944 O O . ALA A 1 122 ? -23.857 24.234 27.099 1.00 69.44 122 ALA A O 1
ATOM 945 N N . VAL A 1 123 ? -23.632 22.027 27.345 1.00 67.75 123 VAL A N 1
ATOM 946 C CA . VAL A 1 123 ? -24.076 22.009 28.758 1.00 67.75 123 VAL A CA 1
ATOM 947 C C . VAL A 1 123 ? -23.031 22.626 29.704 1.00 67.75 123 VAL A C 1
ATOM 949 O O . VAL A 1 123 ? -23.379 23.035 30.812 1.00 67.75 123 VAL A O 1
ATOM 952 N N . ALA A 1 124 ? -21.756 22.682 29.308 1.00 67.81 124 ALA A N 1
ATOM 953 C CA . ALA A 1 124 ? -20.704 23.343 30.079 1.00 67.81 124 ALA A CA 1
ATOM 954 C C . ALA A 1 124 ? -20.742 24.870 29.895 1.00 67.81 124 ALA A C 1
ATOM 956 O O . ALA A 1 124 ? -20.632 25.586 30.887 1.00 67.81 124 ALA A O 1
ATOM 957 N N . GLU A 1 125 ? -20.986 25.356 28.674 1.00 63.31 125 GLU A N 1
ATOM 958 C CA . GLU A 1 125 ? -21.205 26.785 28.394 1.00 63.31 125 GLU A CA 1
ATOM 959 C C . GLU A 1 125 ? -22.476 27.316 29.082 1.00 63.31 125 GLU A C 1
ATOM 961 O O . GLU A 1 125 ? -22.431 28.353 29.738 1.00 63.31 125 GLU A O 1
ATOM 966 N N . GLU A 1 126 ? -23.580 26.558 29.067 1.00 63.06 126 GLU A N 1
ATOM 967 C CA . GLU A 1 126 ? -24.829 26.938 29.756 1.00 63.06 126 GLU A CA 1
ATOM 968 C C . GLU A 1 126 ? -24.693 26.986 31.291 1.00 63.06 126 GLU A C 1
ATOM 970 O O . GLU A 1 126 ? -25.441 27.687 31.977 1.00 63.06 126 GLU A O 1
ATOM 975 N N . LYS A 1 127 ? -23.752 26.216 31.853 1.00 57.94 127 LYS A N 1
ATOM 976 C CA . LYS A 1 127 ? -23.426 26.245 33.285 1.00 57.94 127 LYS A CA 1
ATOM 977 C C . LYS A 1 127 ? -22.482 27.392 33.635 1.00 57.94 127 LYS A C 1
ATOM 979 O O . LYS A 1 127 ? -22.657 27.968 34.700 1.00 57.94 127 LYS A O 1
ATOM 984 N N . ALA A 1 128 ? -21.542 27.745 32.759 1.00 66.00 128 ALA A N 1
ATOM 985 C CA . ALA A 1 128 ? -20.667 28.903 32.946 1.00 66.00 128 ALA A CA 1
ATOM 986 C C . ALA A 1 128 ? -21.464 30.222 32.928 1.00 66.00 128 ALA A C 1
ATOM 988 O O . ALA A 1 128 ? -21.304 31.043 33.824 1.00 66.00 128 ALA A O 1
ATOM 989 N N . GLU A 1 129 ? -22.423 30.363 32.006 1.00 61.88 129 GLU A N 1
ATOM 990 C CA . GLU A 1 129 ? -23.300 31.543 31.9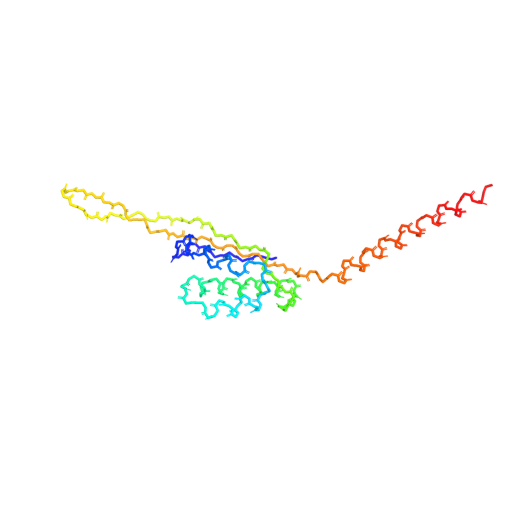36 1.00 61.88 129 GLU A CA 1
ATOM 991 C C . GLU A 1 129 ? -24.249 31.692 33.141 1.00 61.88 129 GLU A C 1
ATOM 993 O O . GLU A 1 129 ? -24.690 32.799 33.449 1.00 61.88 129 GLU A O 1
ATOM 998 N N . LYS A 1 130 ? -24.621 30.592 33.812 1.00 61.75 130 LYS A N 1
ATOM 999 C CA . LYS A 1 130 ? -25.455 30.639 35.028 1.00 61.75 130 LYS A CA 1
ATOM 1000 C C . LYS A 1 130 ? -24.660 31.043 36.266 1.00 61.75 130 LYS A C 1
ATOM 1002 O O . LYS A 1 130 ? -25.197 31.770 37.091 1.00 61.75 130 LYS A O 1
ATOM 1007 N N . VAL A 1 131 ? -23.399 30.621 36.358 1.00 64.62 131 VAL A N 1
ATOM 1008 C CA . VAL A 1 131 ? -22.494 30.997 37.454 1.00 64.62 131 VAL A CA 1
ATOM 1009 C C . VAL A 1 131 ? -22.152 32.490 37.381 1.00 64.62 131 VAL A C 1
ATOM 1011 O O . VAL A 1 131 ? -22.260 33.180 38.388 1.00 64.62 131 VAL A O 1
ATOM 1014 N N . GLU A 1 132 ? -21.884 33.032 36.188 1.00 59.09 132 GLU A N 1
ATOM 1015 C CA . GLU A 1 132 ? -21.652 34.479 36.019 1.00 59.09 132 GLU A CA 1
ATOM 1016 C C . GLU A 1 132 ? -22.897 35.328 36.349 1.00 59.09 132 GLU A C 1
ATOM 1018 O O . GLU A 1 132 ? -22.776 36.429 36.882 1.00 59.09 132 GLU A O 1
ATOM 1023 N N . LYS A 1 133 ? -24.113 34.824 36.089 1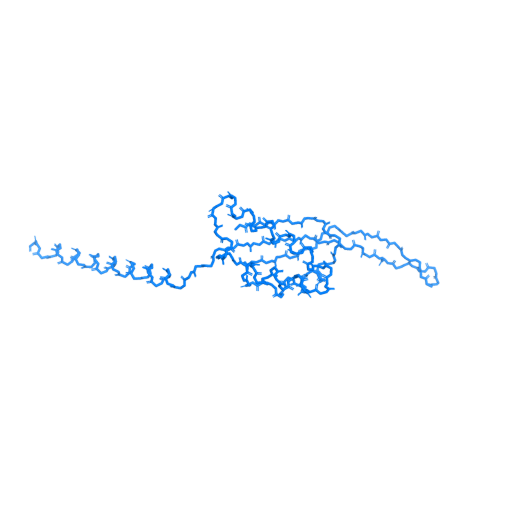.00 54.88 133 LYS A N 1
ATOM 1024 C CA . LYS A 1 133 ? -25.368 35.537 36.405 1.00 54.88 133 LYS A CA 1
ATOM 1025 C C . LYS A 1 133 ? -25.718 35.532 37.902 1.00 54.88 133 LYS A C 1
ATOM 1027 O O . LYS A 1 133 ? -26.359 36.478 38.347 1.00 54.88 133 LYS A O 1
ATOM 1032 N N . GLU A 1 134 ? -25.298 34.524 38.671 1.00 56.59 134 GLU A N 1
ATOM 1033 C CA . GLU A 1 134 ? -25.481 34.476 40.136 1.00 56.59 134 GLU A CA 1
ATOM 1034 C C . GLU A 1 134 ? -24.472 35.370 40.889 1.00 56.59 134 GLU A C 1
ATOM 1036 O O . GLU A 1 134 ? -24.810 35.966 41.915 1.00 56.59 134 GLU A O 1
ATOM 1041 N N . GLU A 1 135 ? -23.258 35.550 40.358 1.00 53.94 135 GLU A N 1
ATOM 1042 C CA . GLU A 1 135 ? -22.233 36.423 40.956 1.00 53.94 135 GLU A CA 1
ATOM 1043 C C . GLU A 1 135 ? -22.564 37.928 40.829 1.00 53.94 135 GLU A C 1
ATOM 1045 O O . GLU A 1 135 ? -22.194 38.720 41.696 1.00 53.94 135 GLU A O 1
ATOM 1050 N N . LEU A 1 136 ? -23.337 38.333 39.813 1.00 53.50 136 LEU A N 1
ATOM 1051 C CA . LEU A 1 136 ? -23.783 39.722 39.602 1.00 53.50 136 LEU A CA 1
ATOM 1052 C C . LEU A 1 136 ? -24.976 40.155 40.483 1.00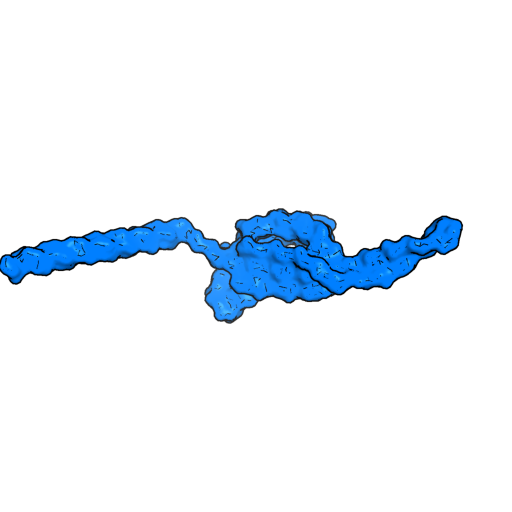 53.50 136 LEU A C 1
ATOM 1054 O O . LEU A 1 136 ? -25.222 41.352 40.609 1.00 53.50 136 LEU A O 1
ATOM 1058 N N . THR A 1 137 ? -25.702 39.222 41.109 1.00 54.00 137 THR A N 1
ATOM 1059 C CA . THR A 1 137 ? -26.876 39.507 41.968 1.00 54.00 137 THR A CA 1
ATOM 1060 C C . THR A 1 137 ? -26.565 39.657 43.464 1.00 54.00 137 THR A C 1
ATOM 1062 O O . THR A 1 137 ? -27.483 39.879 44.250 1.00 54.00 137 THR A O 1
ATOM 1065 N N . THR A 1 138 ? -25.294 39.541 43.868 1.00 52.50 138 THR A N 1
ATOM 1066 C CA . THR A 1 138 ? -24.868 39.498 45.285 1.00 52.50 138 THR A CA 1
ATOM 1067 C C . THR A 1 138 ? -24.012 40.708 45.712 1.00 52.50 138 THR A C 1
ATOM 1069 O O . THR A 1 138 ? -23.233 40.600 46.657 1.00 52.50 138 THR A O 1
ATOM 1072 N N . ASN A 1 139 ? -24.152 41.854 45.030 1.00 47.28 139 ASN A N 1
ATOM 1073 C CA . ASN A 1 139 ? -23.578 43.156 45.417 1.00 47.28 139 ASN A CA 1
ATOM 1074 C C . ASN A 1 139 ? -24.673 44.204 45.621 1.00 47.28 139 ASN A C 1
ATOM 1076 O O . ASN A 1 139 ? -25.625 44.211 44.808 1.00 47.28 139 ASN A O 1
#

Mean predicted aligned error: 9.62 Å